Protein AF-A0A3D4PYF3-F1 (afdb_monomer_lite)

Sequence (56 aa):
ILITELRAGLLGEISWETPEMTQLEVATAKAEDEKKRVEKEEADRIRRLKTKKNRR

Radius of gyration: 23.82 Å; chains: 1; bounding box: 38×17×71 Å

Foldseek 3Di:
DPVVCVVVCVVPDDDPDDPVRVVVVVVVVVVVVVVVVVVVVVVVVVVVVVVVVVVD

pLDDT: mean 81.85, std 6.7, range [54.94, 89.62]

Structure (mmCIF, N/CA/C/O backbone):
data_AF-A0A3D4PYF3-F1
#
_entry.id   AF-A0A3D4PYF3-F1
#
loop_
_atom_site.group_PDB
_atom_site.id
_atom_site.type_symbol
_atom_site.label_atom_id
_atom_site.label_alt_id
_atom_site.label_comp_id
_atom_site.label_asym_id
_atom_site.label_entity_id
_atom_site.label_seq_id
_atom_site.pdbx_PDB_ins_code
_atom_site.Cartn_x
_atom_site.Cartn_y
_atom_site.Cartn_z
_atom_site.occupancy
_atom_site.B_iso_or_equiv
_atom_site.auth_seq_id
_atom_site.auth_comp_id
_atom_site.auth_asym_id
_atom_site.auth_atom_id
_atom_site.pdbx_PDB_model_num
ATOM 1 N N . ILE A 1 1 ? -14.101 -8.823 32.478 1.00 63.72 1 ILE A N 1
ATOM 2 C CA . ILE A 1 1 ? -14.861 -8.642 31.221 1.00 63.72 1 ILE A CA 1
ATOM 3 C C . ILE A 1 1 ? -14.052 -7.670 30.378 1.00 63.72 1 ILE A C 1
ATOM 5 O O . ILE A 1 1 ? -13.796 -6.595 30.889 1.00 63.72 1 ILE A O 1
ATOM 9 N N . LEU A 1 2 ? -13.512 -8.092 29.226 1.00 74.19 2 LEU A N 1
ATOM 10 C CA . LEU A 1 2 ? -12.643 -7.241 28.384 1.00 74.19 2 LEU A CA 1
ATOM 11 C C . LEU A 1 2 ? -12.552 -7.755 26.934 1.00 74.19 2 LEU A C 1
ATOM 13 O O . LEU A 1 2 ? -12.692 -6.986 25.996 1.00 74.19 2 LEU A O 1
ATOM 17 N N . ILE A 1 3 ? -12.384 -9.067 26.729 1.00 83.75 3 ILE A N 1
ATOM 18 C CA . ILE A 1 3 ? -12.223 -9.639 25.375 1.00 83.75 3 ILE A CA 1
ATOM 19 C C . ILE A 1 3 ? -13.571 -9.934 24.704 1.00 83.75 3 ILE A C 1
ATOM 21 O O . ILE A 1 3 ? -13.711 -9.776 23.494 1.00 83.75 3 ILE A O 1
ATOM 25 N N . THR A 1 4 ? -14.569 -10.378 25.470 1.00 89.25 4 THR A N 1
ATOM 26 C CA . THR A 1 4 ? -15.883 -10.775 24.939 1.00 89.25 4 THR A CA 1
ATOM 27 C C . THR A 1 4 ? -16.656 -9.596 24.360 1.00 89.25 4 THR A C 1
ATOM 29 O O . THR A 1 4 ? -17.226 -9.727 23.287 1.00 89.25 4 THR A O 1
ATOM 32 N N . GLU A 1 5 ? -16.631 -8.440 25.023 1.00 82.12 5 GLU A N 1
ATOM 33 C CA . GLU A 1 5 ? -17.323 -7.223 24.572 1.00 82.12 5 GLU A CA 1
ATOM 34 C C . GLU A 1 5 ? -16.633 -6.578 23.365 1.00 82.12 5 GLU A C 1
ATOM 36 O O . GLU A 1 5 ? -17.296 -6.157 22.420 1.00 82.12 5 GLU A O 1
ATOM 41 N N . LEU A 1 6 ? -15.298 -6.590 23.364 1.00 82.94 6 LEU A N 1
ATOM 42 C CA . LEU A 1 6 ? -14.455 -6.160 22.251 1.00 82.94 6 LEU A CA 1
ATOM 43 C C . LEU A 1 6 ? -14.713 -7.011 20.996 1.00 82.94 6 LEU A C 1
ATOM 45 O O . LEU A 1 6 ? -14.951 -6.469 19.922 1.00 82.94 6 LEU A O 1
ATOM 49 N N . ARG A 1 7 ? -14.749 -8.346 21.130 1.00 82.19 7 ARG A N 1
ATOM 50 C CA . ARG A 1 7 ? -15.103 -9.251 20.018 1.00 82.19 7 ARG A CA 1
ATOM 51 C C . ARG A 1 7 ? -16.560 -9.125 19.586 1.00 82.19 7 ARG A C 1
ATOM 53 O O . ARG A 1 7 ? -16.855 -9.334 18.417 1.00 82.19 7 ARG A O 1
ATOM 60 N N . ALA A 1 8 ? -17.455 -8.803 20.515 1.00 88.12 8 ALA A N 1
ATOM 61 C CA . ALA A 1 8 ? -18.862 -8.564 20.221 1.00 88.12 8 ALA A CA 1
ATOM 62 C C . ALA A 1 8 ? -19.112 -7.204 19.542 1.00 88.12 8 ALA A C 1
ATOM 64 O O . ALA A 1 8 ? -20.255 -6.913 19.202 1.00 88.12 8 ALA A O 1
ATOM 65 N N . GLY A 1 9 ? -18.079 -6.370 19.353 1.00 84.62 9 GLY A N 1
ATOM 66 C CA . GLY A 1 9 ? -18.211 -5.060 18.711 1.00 84.62 9 GLY A CA 1
ATOM 67 C C . GLY A 1 9 ? -19.005 -4.046 19.539 1.00 84.62 9 GLY A C 1
ATOM 68 O O . GLY A 1 9 ? -19.439 -3.028 19.011 1.00 84.62 9 GLY A O 1
ATOM 69 N N . LEU A 1 10 ? -19.190 -4.295 20.842 1.00 86.94 10 LEU A N 1
ATOM 70 C CA . LEU A 1 10 ? -19.977 -3.430 21.732 1.00 86.94 10 LEU A CA 1
ATOM 71 C C . LEU A 1 10 ? -19.274 -2.101 22.058 1.00 86.94 10 LEU A C 1
ATOM 73 O O . LEU A 1 10 ? -19.887 -1.206 22.630 1.00 86.94 10 LEU A O 1
AT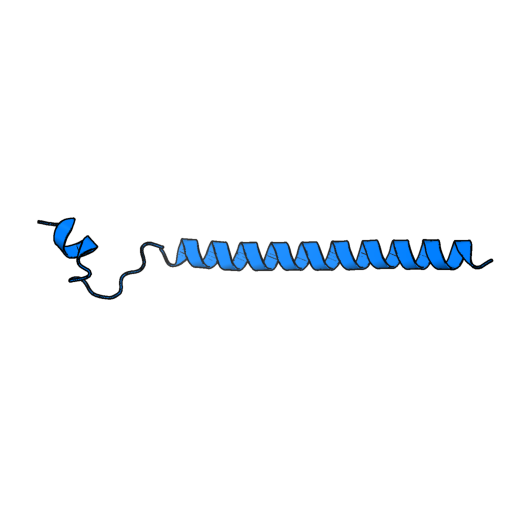OM 77 N N . LEU A 1 11 ? -17.997 -1.971 21.686 1.00 82.38 11 LEU A N 1
ATOM 78 C CA . LEU A 1 11 ? -17.173 -0.777 21.889 1.00 82.38 11 LEU A CA 1
ATOM 79 C C . LEU A 1 11 ? -17.212 0.200 20.696 1.00 82.38 11 LEU A C 1
ATOM 81 O O . LEU A 1 11 ? -16.547 1.232 20.741 1.00 82.38 11 LEU A O 1
ATOM 85 N N . GLY A 1 12 ? -18.000 -0.101 19.657 1.00 80.19 12 GLY A N 1
ATOM 86 C CA . GLY A 1 12 ? -18.089 0.705 18.438 1.00 80.19 12 GLY A CA 1
ATOM 87 C C . GLY A 1 12 ? -16.987 0.396 17.422 1.00 80.19 12 GLY A C 1
ATOM 88 O O . GLY A 1 12 ? -16.227 -0.562 17.574 1.00 80.19 12 GLY A O 1
ATOM 89 N N . GLU A 1 13 ? -16.926 1.194 16.354 1.00 80.75 13 GLU A N 1
ATOM 90 C CA . GLU A 1 13 ? -15.903 1.059 15.315 1.00 80.75 13 GLU A CA 1
ATOM 91 C C . GLU A 1 13 ? -14.534 1.432 15.883 1.00 80.75 13 GLU A C 1
ATOM 93 O O . GLU A 1 13 ? -14.230 2.598 16.134 1.00 80.75 13 GLU A O 1
ATOM 98 N N . ILE A 1 14 ? -13.707 0.414 16.093 1.00 82.19 14 ILE A N 1
ATOM 99 C CA . ILE A 1 14 ? -12.327 0.570 16.533 1.00 82.19 14 ILE A CA 1
ATOM 100 C C . ILE A 1 14 ? -11.396 0.014 15.463 1.00 82.19 14 ILE A C 1
ATOM 102 O O . ILE A 1 14 ? -11.606 -1.081 14.939 1.00 82.19 14 ILE A O 1
ATOM 106 N N . SER A 1 15 ? -10.358 0.782 15.141 1.00 79.38 15 SER A N 1
ATOM 107 C CA . SER A 1 15 ? -9.2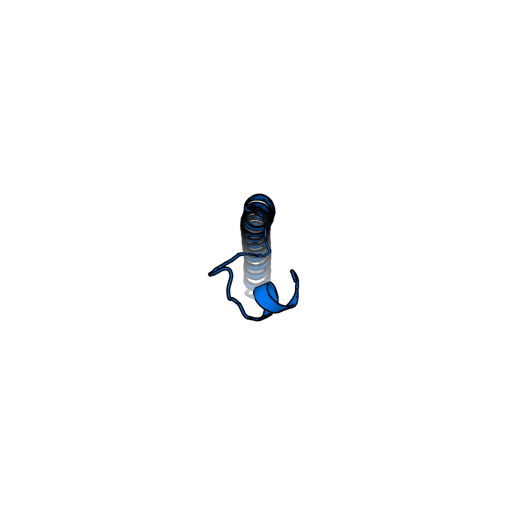34 0.274 14.363 1.00 79.38 15 SER A CA 1
ATOM 108 C C . SER A 1 15 ? -8.248 -0.411 15.301 1.00 79.38 15 SER A C 1
ATOM 110 O O . SER A 1 15 ? -7.961 0.083 16.392 1.00 79.38 15 SER A O 1
ATOM 112 N N . TRP A 1 16 ? -7.720 -1.547 14.859 1.00 82.12 16 TRP A N 1
ATOM 113 C CA . TRP A 1 16 ? -6.636 -2.258 15.540 1.00 82.12 16 TRP A CA 1
ATOM 114 C C . TRP A 1 16 ? -5.268 -1.653 15.230 1.00 82.12 16 TRP A C 1
ATOM 116 O O . TRP A 1 16 ? -4.284 -1.955 15.904 1.00 82.12 16 TRP A O 1
ATOM 126 N N . GLU A 1 17 ? -5.213 -0.803 14.209 1.00 83.44 17 GLU A N 1
ATOM 127 C CA . GLU A 1 17 ? -3.999 -0.172 13.732 1.00 83.44 17 GLU A CA 1
ATOM 128 C C . GLU A 1 17 ? -3.864 1.233 14.311 1.00 83.44 17 GLU A C 1
ATOM 130 O O . GLU A 1 17 ? -4.826 2.004 14.381 1.00 83.44 17 GLU A O 1
ATOM 135 N N . THR A 1 18 ? -2.643 1.595 14.699 1.00 85.62 18 THR A N 1
ATOM 136 C CA . THR A 1 18 ? -2.333 2.972 15.062 1.00 85.62 18 THR A CA 1
ATOM 137 C C . THR A 1 18 ? -2.269 3.841 13.801 1.00 85.62 18 THR A C 1
ATOM 139 O O . THR A 1 18 ? -1.932 3.355 12.713 1.00 85.62 18 THR A O 1
ATOM 142 N N . PRO A 1 19 ? -2.535 5.153 13.926 1.00 82.94 19 PRO A N 1
ATOM 143 C CA . PRO A 1 19 ? -2.378 6.092 12.814 1.00 82.94 19 PRO A CA 1
ATOM 144 C C . PRO A 1 19 ? -0.969 6.078 12.199 1.00 82.94 19 PRO A C 1
ATOM 146 O O . PRO A 1 19 ? -0.795 6.341 11.016 1.00 82.94 19 PRO A O 1
ATOM 149 N N . GLU A 1 20 ? 0.048 5.759 12.997 1.00 85.31 20 GLU A N 1
ATOM 150 C CA . GLU A 1 20 ? 1.441 5.668 12.551 1.00 85.31 20 GLU A CA 1
ATOM 151 C C . GLU A 1 20 ? 1.670 4.458 11.635 1.00 85.31 20 GLU A C 1
ATOM 153 O O . GLU A 1 20 ? 2.339 4.585 10.610 1.00 85.31 20 GLU A O 1
ATOM 158 N N . MET A 1 21 ? 1.079 3.299 11.958 1.00 86.25 21 MET A N 1
ATOM 159 C CA . MET A 1 21 ? 1.183 2.095 11.123 1.00 86.25 21 MET A CA 1
ATOM 160 C C . MET A 1 21 ? 0.519 2.309 9.759 1.00 86.25 21 MET A C 1
ATOM 162 O O . MET A 1 21 ? 1.145 2.072 8.727 1.00 86.25 21 MET A O 1
ATOM 166 N N . THR A 1 22 ? -0.687 2.879 9.738 1.00 84.19 22 THR A N 1
ATOM 167 C CA . THR A 1 22 ? -1.393 3.196 8.483 1.00 84.19 22 THR A CA 1
ATOM 168 C C . THR A 1 22 ? -0.641 4.221 7.627 1.00 84.19 22 THR A C 1
ATOM 170 O O . THR A 1 22 ? -0.571 4.089 6.404 1.00 84.19 22 THR A O 1
ATOM 173 N N . GLN A 1 23 ? -0.013 5.230 8.236 1.00 87.12 23 GLN A N 1
ATOM 174 C CA . GLN A 1 23 ? 0.817 6.195 7.502 1.00 87.12 23 GLN A CA 1
ATOM 175 C C . GLN A 1 23 ? 2.047 5.545 6.857 1.00 87.12 23 GLN A C 1
ATOM 177 O O . GLN A 1 23 ? 2.391 5.881 5.719 1.00 87.12 23 GLN A O 1
ATOM 182 N N . LEU A 1 24 ? 2.697 4.612 7.557 1.00 86.56 24 LEU A N 1
ATOM 183 C CA . LEU A 1 24 ? 3.842 3.865 7.035 1.00 86.56 24 LEU A CA 1
ATOM 184 C C . LEU A 1 24 ? 3.448 2.962 5.861 1.00 86.56 24 LEU A C 1
ATOM 186 O O . LEU A 1 24 ? 4.159 2.924 4.855 1.00 86.56 24 LEU A O 1
ATOM 190 N N . GLU A 1 25 ? 2.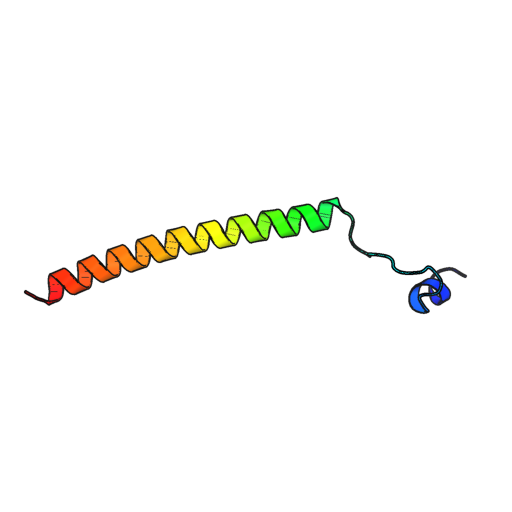305 2.287 5.936 1.00 79.38 25 GLU A N 1
ATOM 191 C CA . GLU A 1 25 ? 1.783 1.472 4.831 1.00 79.38 25 GLU A CA 1
ATOM 192 C C . GLU A 1 25 ? 1.504 2.313 3.583 1.00 79.38 25 GLU A C 1
ATOM 194 O O . GLU A 1 25 ? 1.932 1.983 2.477 1.00 79.38 25 GLU A O 1
ATOM 199 N N . VAL A 1 26 ? 0.873 3.475 3.752 1.00 86.25 26 VAL A N 1
ATOM 200 C CA . VAL A 1 26 ? 0.625 4.394 2.633 1.00 86.25 26 VAL A CA 1
ATOM 201 C C . VAL A 1 26 ? 1.936 4.919 2.038 1.00 86.25 26 VAL A C 1
ATOM 203 O O . VAL A 1 26 ? 2.054 5.063 0.818 1.00 86.25 26 VAL A O 1
ATOM 206 N N . ALA A 1 27 ? 2.932 5.222 2.873 1.00 86.56 27 ALA A N 1
ATOM 207 C CA . ALA A 1 27 ? 4.232 5.700 2.412 1.00 86.56 27 ALA A CA 1
ATOM 208 C C . ALA A 1 27 ? 5.014 4.617 1.648 1.00 86.56 27 ALA A C 1
ATOM 210 O O . ALA A 1 27 ? 5.593 4.901 0.596 1.00 86.56 27 ALA A O 1
ATOM 211 N N . THR A 1 28 ? 5.003 3.380 2.146 1.00 87.50 28 THR A N 1
ATOM 212 C CA . THR A 1 28 ? 5.664 2.238 1.497 1.00 87.50 28 THR A CA 1
ATOM 213 C C . THR A 1 28 ? 5.012 1.897 0.162 1.00 87.50 28 THR A C 1
ATOM 215 O O . THR A 1 28 ? 5.728 1.787 -0.833 1.00 87.50 28 THR A O 1
ATOM 218 N N . ALA A 1 29 ? 3.678 1.868 0.090 1.00 86.38 29 ALA A N 1
ATOM 219 C CA . ALA A 1 29 ? 2.953 1.646 -1.161 1.00 86.38 29 ALA A CA 1
ATOM 220 C C . ALA A 1 29 ? 3.328 2.677 -2.242 1.00 86.38 29 ALA A C 1
ATOM 222 O O . ALA A 1 29 ? 3.666 2.316 -3.369 1.00 86.38 29 ALA A O 1
ATOM 223 N N . LYS A 1 30 ? 3.381 3.968 -1.883 1.00 87.69 30 LYS A N 1
ATOM 224 C CA . LYS A 1 30 ? 3.806 5.034 -2.810 1.00 87.69 30 LYS A CA 1
ATOM 225 C C . LYS A 1 30 ? 5.246 4.855 -3.298 1.00 87.69 30 LYS A C 1
ATOM 227 O O . LYS A 1 30 ? 5.533 5.105 -4.467 1.00 87.69 30 LYS A O 1
ATOM 232 N N . ALA A 1 31 ? 6.154 4.439 -2.417 1.00 89.62 31 ALA A N 1
ATOM 233 C CA . ALA A 1 31 ? 7.547 4.197 -2.781 1.00 89.62 31 ALA A CA 1
ATOM 234 C C . ALA A 1 31 ? 7.705 2.989 -3.720 1.00 89.62 31 ALA A C 1
ATOM 236 O O . ALA A 1 31 ? 8.553 3.010 -4.613 1.00 89.62 31 ALA A O 1
ATOM 237 N N . GLU A 1 32 ? 6.904 1.940 -3.540 1.00 86.31 32 GLU A N 1
ATOM 238 C CA . GLU A 1 32 ? 6.903 0.776 -4.430 1.00 86.31 32 GLU A CA 1
ATOM 239 C C . GLU A 1 32 ? 6.348 1.096 -5.819 1.00 86.31 32 GLU A C 1
ATOM 241 O O . GLU A 1 32 ? 6.913 0.649 -6.820 1.00 86.31 32 GLU A O 1
ATOM 246 N N . ASP A 1 33 ? 5.288 1.899 -5.897 1.00 85.50 33 ASP A N 1
ATOM 247 C CA . ASP A 1 33 ? 4.711 2.325 -7.173 1.00 85.50 33 ASP A CA 1
ATOM 248 C C . ASP A 1 33 ? 5.685 3.186 -7.984 1.00 85.50 33 ASP A 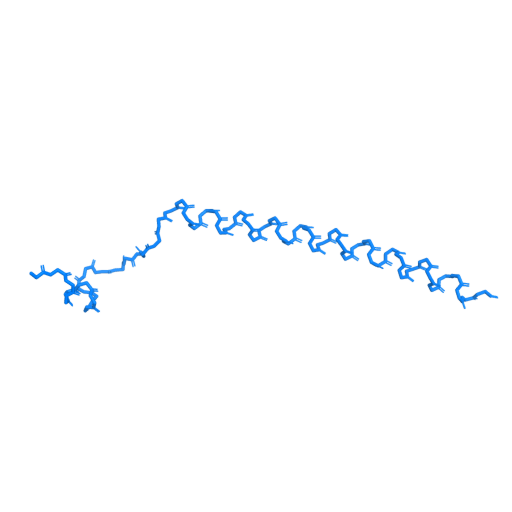C 1
ATOM 250 O O . ASP A 1 33 ? 5.819 3.006 -9.198 1.00 85.50 33 ASP A O 1
ATOM 254 N N . GLU A 1 34 ? 6.428 4.070 -7.314 1.00 81.12 34 GLU A N 1
ATOM 255 C CA . GLU A 1 34 ? 7.467 4.875 -7.956 1.00 81.12 34 GLU A CA 1
ATOM 256 C C . GLU A 1 34 ? 8.593 3.994 -8.519 1.00 81.12 34 GLU A C 1
ATOM 258 O O . GLU A 1 34 ? 8.983 4.151 -9.677 1.00 81.12 34 GLU A O 1
ATOM 263 N N . LYS A 1 35 ? 9.064 3.002 -7.751 1.00 85.50 35 LYS A N 1
ATOM 264 C CA . LYS A 1 35 ? 10.080 2.044 -8.223 1.00 85.50 35 LYS A CA 1
ATOM 265 C C . LYS A 1 35 ? 9.603 1.267 -9.447 1.00 85.50 35 LYS A C 1
ATOM 267 O O . LYS A 1 35 ? 10.309 1.209 -10.452 1.00 85.50 35 LYS A O 1
ATOM 272 N N . LYS A 1 36 ? 8.375 0.739 -9.403 1.00 86.19 36 LYS A N 1
ATOM 273 C CA . LYS A 1 36 ? 7.774 0.014 -10.533 1.00 86.19 36 LYS A CA 1
ATOM 274 C C . LYS A 1 36 ? 7.650 0.890 -11.777 1.00 86.19 36 LYS A C 1
ATOM 276 O O . LYS A 1 36 ? 7.819 0.392 -12.891 1.00 86.19 36 LYS A O 1
ATOM 281 N N . ARG A 1 37 ? 7.357 2.186 -11.619 1.00 85.25 37 ARG A N 1
ATOM 282 C CA . ARG A 1 37 ? 7.292 3.126 -12.744 1.00 85.25 37 ARG A CA 1
ATOM 283 C C . ARG A 1 37 ? 8.656 3.286 -13.412 1.00 85.25 37 ARG A C 1
ATOM 285 O O . ARG A 1 37 ? 8.739 3.135 -14.630 1.00 85.25 37 ARG A O 1
ATOM 292 N N . VAL A 1 38 ? 9.705 3.522 -12.626 1.00 85.62 38 VAL A N 1
ATOM 293 C CA . VAL A 1 38 ? 11.077 3.676 -13.137 1.00 85.62 38 VAL A CA 1
ATOM 294 C C . VAL A 1 38 ? 11.543 2.404 -13.852 1.00 85.62 38 VAL A C 1
ATOM 296 O O . VAL A 1 38 ? 11.989 2.467 -14.997 1.00 85.62 38 VA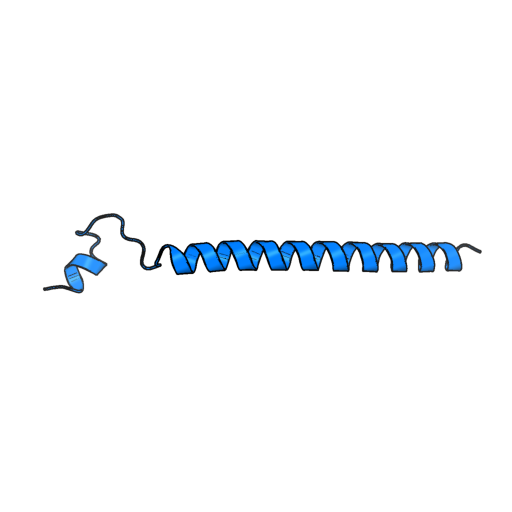L A O 1
ATOM 299 N N . GLU A 1 39 ? 11.351 1.234 -13.240 1.00 83.56 39 GLU A N 1
ATOM 300 C CA . GLU A 1 39 ? 11.724 -0.054 -13.844 1.00 83.56 39 GLU A CA 1
ATOM 301 C C . GLU A 1 39 ? 10.991 -0.310 -15.169 1.00 83.56 39 GLU A C 1
ATOM 303 O O . GLU A 1 39 ? 11.576 -0.798 -16.142 1.00 83.56 39 GLU A O 1
ATOM 308 N N . LYS A 1 40 ? 9.705 0.054 -15.241 1.00 85.75 40 LYS A N 1
ATOM 309 C CA . LYS A 1 40 ? 8.905 -0.080 -16.462 1.00 85.75 40 LYS A CA 1
ATOM 310 C C . LYS A 1 40 ? 9.409 0.834 -17.579 1.00 85.75 40 LYS A C 1
ATOM 312 O O . LYS A 1 40 ? 9.501 0.395 -18.726 1.00 85.75 40 LYS A O 1
ATOM 317 N N . GLU A 1 41 ? 9.768 2.075 -17.260 1.00 83.00 41 GLU A N 1
ATOM 318 C CA . GLU A 1 41 ? 10.334 3.019 -18.230 1.00 83.00 41 GLU A CA 1
ATOM 319 C C . GLU A 1 41 ? 11.685 2.540 -18.780 1.00 83.00 41 GLU A C 1
ATOM 321 O O . GLU A 1 41 ? 11.931 2.610 -19.991 1.00 83.00 41 GLU A O 1
ATOM 326 N N . GLU A 1 42 ? 12.545 1.989 -17.923 1.00 80.50 42 GLU A N 1
ATOM 327 C CA . GLU A 1 42 ? 13.826 1.411 -18.332 1.00 80.50 42 GLU A CA 1
ATOM 328 C C . GLU A 1 42 ? 13.642 0.174 -19.219 1.00 80.50 42 GLU A C 1
ATOM 330 O O . GLU A 1 42 ? 14.262 0.068 -20.288 1.00 80.50 42 GLU A O 1
ATOM 335 N N . ALA A 1 43 ? 12.736 -0.732 -18.841 1.00 84.75 43 ALA A N 1
ATOM 336 C CA . ALA A 1 43 ? 12.401 -1.914 -19.629 1.00 84.75 43 ALA A CA 1
ATOM 337 C C . ALA A 1 43 ? 11.853 -1.540 -21.017 1.00 84.75 43 ALA A C 1
ATOM 339 O O . ALA A 1 43 ? 12.278 -2.104 -22.036 1.00 84.75 43 ALA A O 1
ATOM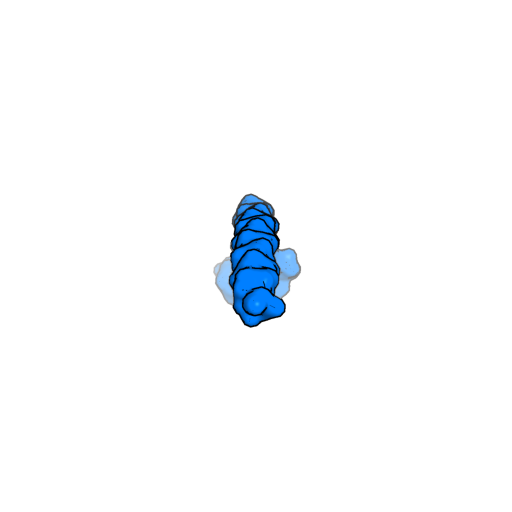 340 N N . ASP A 1 44 ? 10.968 -0.544 -21.088 1.00 84.94 44 ASP A N 1
ATOM 341 C CA . ASP A 1 44 ? 10.412 -0.049 -22.347 1.00 84.94 44 ASP A CA 1
ATOM 342 C C . ASP A 1 44 ? 11.480 0.620 -23.221 1.00 84.94 44 ASP A C 1
ATOM 344 O O . ASP A 1 44 ? 11.502 0.417 -24.443 1.00 84.94 44 ASP A O 1
ATOM 348 N N . ARG A 1 45 ? 12.427 1.356 -22.626 1.00 83.50 45 ARG A N 1
ATOM 349 C CA . ARG A 1 45 ? 13.565 1.941 -23.350 1.00 83.50 45 ARG A CA 1
ATOM 350 C C . ARG A 1 45 ? 14.441 0.859 -23.976 1.00 83.50 45 ARG A C 1
ATOM 352 O O . ARG A 1 45 ? 14.755 0.937 -25.168 1.00 83.50 45 ARG A O 1
ATOM 359 N N . ILE A 1 46 ? 14.780 -0.181 -23.216 1.00 83.44 46 ILE A N 1
ATOM 360 C CA . ILE A 1 46 ? 15.563 -1.325 -23.704 1.00 83.44 46 ILE A CA 1
ATOM 361 C C . ILE A 1 46 ? 14.811 -2.052 -24.825 1.00 83.44 46 ILE A C 1
ATOM 363 O O . ILE A 1 46 ? 15.403 -2.396 -25.853 1.00 83.44 46 ILE A O 1
ATOM 367 N N . ARG A 1 47 ? 13.496 -2.249 -24.677 1.00 79.00 47 ARG A N 1
ATOM 368 C CA . ARG A 1 47 ? 12.652 -2.883 -25.699 1.00 79.00 47 ARG A CA 1
ATOM 369 C C . ARG A 1 47 ? 12.628 -2.083 -26.999 1.00 79.00 47 ARG A C 1
ATOM 371 O O . ARG A 1 47 ? 12.773 -2.664 -28.077 1.00 79.00 47 ARG A O 1
ATOM 378 N N . ARG A 1 48 ? 12.505 -0.754 -26.923 1.00 82.25 48 ARG A N 1
ATOM 379 C CA . ARG A 1 48 ? 12.571 0.144 -28.091 1.00 82.25 48 ARG A CA 1
ATOM 380 C C . ARG A 1 48 ? 13.930 0.077 -28.789 1.00 82.25 48 ARG A C 1
ATOM 382 O O . ARG A 1 48 ? 13.986 0.011 -30.013 1.00 82.25 48 ARG A O 1
ATOM 389 N N . LEU A 1 49 ? 15.026 0.035 -28.032 1.00 79.31 49 LEU A N 1
ATOM 390 C CA . LEU A 1 49 ? 16.371 -0.096 -28.602 1.00 79.31 49 LEU A CA 1
ATOM 391 C C . LEU A 1 49 ? 16.565 -1.446 -29.309 1.00 79.31 49 LEU A C 1
ATOM 393 O O . LEU A 1 49 ? 17.040 -1.477 -30.445 1.00 79.31 49 LEU A O 1
ATOM 397 N N . LYS A 1 50 ? 16.141 -2.553 -28.684 1.00 78.62 50 LYS A N 1
ATOM 398 C CA . LYS A 1 50 ? 16.208 -3.899 -29.283 1.00 78.62 50 LYS A CA 1
ATOM 399 C C . LYS A 1 50 ? 15.368 -4.004 -30.559 1.00 78.62 50 LYS A C 1
ATOM 401 O O . LYS A 1 50 ? 15.855 -4.485 -31.578 1.00 78.62 50 LYS A O 1
ATOM 406 N N . THR A 1 51 ? 14.129 -3.514 -30.530 1.00 79.44 51 THR A N 1
ATOM 407 C CA . THR A 1 51 ? 13.230 -3.543 -31.700 1.00 79.44 51 THR A CA 1
ATOM 408 C C . THR A 1 51 ? 13.729 -2.668 -32.849 1.00 79.44 51 THR A C 1
ATOM 410 O O . THR A 1 51 ? 13.618 -3.072 -34.004 1.00 79.44 51 THR A O 1
ATOM 413 N N . LYS A 1 52 ? 14.339 -1.510 -32.561 1.00 75.31 52 LYS A N 1
ATOM 414 C CA . LYS A 1 52 ? 14.976 -0.662 -33.580 1.00 75.31 52 LYS A CA 1
ATOM 415 C C . LYS A 1 52 ? 16.200 -1.334 -34.213 1.00 75.31 52 LYS A C 1
ATOM 417 O O . LYS A 1 52 ? 16.391 -1.204 -35.417 1.00 75.31 52 LYS A O 1
ATOM 422 N N . LYS A 1 53 ? 17.004 -2.061 -33.427 1.00 71.75 53 LYS A N 1
ATOM 423 C CA . LYS A 1 53 ? 18.181 -2.797 -33.920 1.00 71.75 53 LYS A CA 1
ATOM 424 C C . LYS A 1 53 ? 17.803 -3.979 -34.824 1.00 71.75 53 LYS A C 1
ATOM 426 O O . LYS A 1 53 ? 18.466 -4.178 -35.829 1.00 71.75 53 LYS A O 1
ATOM 431 N N . ASN A 1 54 ? 16.736 -4.714 -34.502 1.00 67.19 54 ASN A N 1
ATOM 432 C CA . ASN A 1 54 ? 16.281 -5.881 -35.277 1.00 67.19 54 ASN A CA 1
ATOM 433 C C . ASN A 1 54 ? 15.467 -5.543 -36.542 1.00 67.19 54 ASN A C 1
ATOM 435 O O . ASN A 1 54 ? 15.075 -6.451 -37.266 1.00 67.19 54 ASN A O 1
ATOM 439 N N . ARG A 1 55 ? 15.157 -4.266 -36.797 1.00 61.09 55 ARG A N 1
ATOM 440 C CA . ARG A 1 55 ? 14.405 -3.817 -37.986 1.00 61.09 55 ARG A CA 1
ATOM 441 C C . ARG A 1 55 ? 15.294 -3.429 -39.177 1.00 61.09 55 ARG A C 1
ATOM 443 O O . ARG A 1 55 ? 14.766 -2.914 -40.158 1.00 61.09 55 ARG A O 1
ATOM 450 N N . ARG A 1 56 ? 16.609 -3.605 -39.069 1.00 54.94 56 ARG A N 1
ATOM 451 C CA . ARG A 1 56 ? 17.608 -3.205 -40.064 1.00 54.94 56 ARG A CA 1
ATOM 452 C C . ARG A 1 56 ? 18.282 -4.440 -40.637 1.00 54.94 56 ARG A C 1
ATOM 454 O O . ARG A 1 56 ? 18.576 -4.402 -41.846 1.00 54.94 56 ARG A O 1
#

Secondary structure (DSSP, 8-state):
--HHHHHTTTT-S--SS-HHHHHHHHHHHHHHHHHHHHHHHHHHHHHHHHHHHTT-